Protein AF-A0A090WJ23-F1 (afdb_monomer_lite)

Foldseek 3Di:
DDDDDDDDDDAPDFEPPQQDADPDRRDYDPQVVVLVVQVVCVVVVNHDDDCVCSCVVVVVVVVVVLCLALDCPHPPHDPPDDSDSGRPHDDDDDDPDDDD

Secondary structure (DSSP, 8-state):
------------PPPS-TTS--SSTT---HHHHHHHHHHHHHHTTS-----TTTTHHHHHHHHHHHHHHH-TTSTT--TTS-SS------PPPPP-PPP-

pLDDT: mean 75.63, std 14.15, range [46.44, 94.94]

Sequence (100 aa):
MQQLKRVSFDNTIKSKFIIKQQPESLCLSTIESVYTVLNLLKTGGLENCDTGKFLVPFEKMIEYQLDYMLNPDSKNYSKTASKEIAPKFQYKKKHKEAPF

Radius of gyration: 19.24 Å; chains: 1; bounding box: 45×36×52 Å

Organism: Nonlabens ulvanivorans (NCBI:txid906888)

InterPro domains:
  IPR005636 DTW [PF03942] (1-66)

Structure (mmCIF, N/CA/C/O backbone):
data_AF-A0A090WJ23-F1
#
_entry.id   AF-A0A090WJ23-F1
#
loop_
_atom_site.group_PDB
_atom_site.id
_atom_site.type_symbol
_atom_site.label_atom_id
_atom_site.label_alt_id
_atom_site.label_comp_id
_atom_site.label_asym_id
_atom_site.label_entity_id
_atom_site.label_seq_id
_atom_site.pdbx_PDB_ins_code
_atom_site.Cartn_x
_atom_site.Cartn_y
_atom_site.Cartn_z
_atom_site.occupancy
_atom_site.B_iso_or_equiv
_atom_site.auth_seq_id
_atom_site.auth_comp_id
_atom_site.auth_asym_id
_atom_site.auth_atom_id
_atom_site.pdbx_PDB_model_num
ATOM 1 N N . MET A 1 1 ? -12.449 22.136 26.917 1.00 51.28 1 MET A N 1
ATOM 2 C CA . MET A 1 1 ? -11.979 21.639 25.605 1.00 51.28 1 MET A CA 1
ATOM 3 C C . MET A 1 1 ? -12.485 20.213 25.440 1.00 51.28 1 MET A C 1
ATOM 5 O O . MET A 1 1 ? -12.190 19.399 26.303 1.00 51.28 1 MET A O 1
ATOM 9 N N . GLN A 1 2 ? -13.299 19.916 24.423 1.00 61.94 2 GLN A N 1
ATOM 10 C CA . GLN A 1 2 ? -13.717 18.535 24.143 1.00 61.94 2 GLN A CA 1
ATOM 11 C C . GLN A 1 2 ? -12.518 17.755 23.580 1.00 61.94 2 GLN A C 1
ATOM 13 O O . GLN A 1 2 ? -11.937 18.163 22.576 1.00 61.94 2 GLN A O 1
ATOM 18 N N . GLN A 1 3 ? -12.123 16.659 24.233 1.00 67.50 3 GLN A N 1
ATOM 19 C CA . GLN A 1 3 ? -11.111 15.739 23.706 1.00 67.50 3 GLN A CA 1
ATOM 20 C C . GLN A 1 3 ? -11.740 14.918 22.575 1.00 67.50 3 GLN A C 1
ATOM 22 O O . GLN A 1 3 ? -12.559 14.033 22.819 1.00 67.50 3 GLN A O 1
ATOM 27 N N . LEU A 1 4 ? -11.381 15.234 21.329 1.00 65.25 4 LEU A N 1
ATOM 28 C CA . LEU A 1 4 ? -11.724 14.406 20.174 1.00 65.25 4 LEU A CA 1
ATOM 29 C C . LEU A 1 4 ? -11.149 13.001 20.380 1.00 65.25 4 LEU A C 1
ATOM 31 O O . LEU A 1 4 ? -9.976 12.850 20.730 1.00 65.25 4 LEU A O 1
ATOM 35 N N . LYS A 1 5 ? -11.971 11.973 20.148 1.00 68.38 5 LYS A N 1
ATOM 36 C CA . LYS A 1 5 ? -11.508 10.583 20.161 1.00 68.38 5 LYS A CA 1
ATOM 37 C C . LYS A 1 5 ? -10.436 10.429 19.082 1.00 68.38 5 LYS A C 1
ATOM 39 O O . LYS A 1 5 ? -10.721 10.571 17.895 1.00 68.38 5 LYS A O 1
ATOM 44 N N . ARG A 1 6 ? -9.197 10.186 19.505 1.00 70.50 6 ARG A N 1
ATOM 45 C CA . ARG A 1 6 ? -8.059 9.969 18.612 1.00 70.50 6 ARG A CA 1
ATOM 46 C 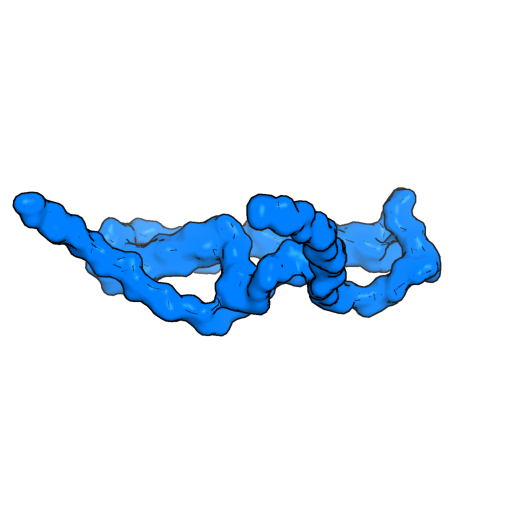C . ARG A 1 6 ? -7.955 8.484 18.300 1.00 70.50 6 ARG A C 1
ATOM 48 O O . ARG A 1 6 ? -8.028 7.658 19.203 1.00 70.50 6 ARG A O 1
ATOM 55 N N . VAL A 1 7 ? -7.750 8.168 17.028 1.00 66.81 7 VAL A N 1
ATOM 56 C CA . VAL A 1 7 ? -7.381 6.825 16.585 1.00 66.81 7 VAL A CA 1
ATOM 57 C C . VAL A 1 7 ? -5.897 6.867 16.238 1.00 66.81 7 VAL A C 1
ATOM 59 O O . VAL A 1 7 ? -5.470 7.668 15.409 1.00 66.81 7 VAL A O 1
ATOM 62 N N . SER A 1 8 ? -5.107 6.048 16.922 1.00 75.00 8 SER A N 1
ATOM 63 C CA . SER A 1 8 ? -3.699 5.797 16.620 1.00 75.00 8 SER A CA 1
ATOM 64 C C . SER A 1 8 ? -3.510 4.302 16.443 1.00 75.00 8 SER A C 1
ATOM 66 O O . SER A 1 8 ? -4.130 3.517 17.159 1.00 75.00 8 SER A O 1
ATOM 68 N N . PHE A 1 9 ? -2.664 3.915 15.503 1.00 72.62 9 PHE A N 1
ATOM 69 C CA . PHE A 1 9 ? -2.386 2.522 15.206 1.00 72.62 9 PHE A CA 1
ATOM 70 C C . PHE A 1 9 ? -0.923 2.382 14.814 1.00 72.62 9 PHE A C 1
ATOM 72 O O . PHE A 1 9 ? -0.381 3.234 14.107 1.00 72.62 9 PHE A O 1
ATOM 79 N N . ASP A 1 10 ? -0.310 1.298 15.271 1.00 72.00 10 ASP A N 1
ATOM 80 C CA . ASP A 1 10 ? 1.002 0.888 14.803 1.00 72.00 10 ASP A CA 1
ATOM 81 C C . ASP A 1 10 ? 0.824 0.104 13.507 1.00 72.00 10 ASP A C 1
ATOM 83 O O . ASP A 1 10 ? -0.001 -0.809 13.420 1.00 72.00 10 ASP A O 1
ATOM 87 N N . ASN A 1 11 ? 1.586 0.473 12.482 1.00 70.62 11 ASN A N 1
ATOM 88 C CA . ASN A 1 11 ? 1.569 -0.231 11.215 1.00 70.62 11 ASN A CA 1
ATOM 89 C C . ASN A 1 11 ? 2.842 -1.067 11.051 1.00 70.62 11 ASN A C 1
ATOM 91 O O . ASN A 1 11 ? 3.944 -0.529 10.989 1.00 70.62 11 ASN A O 1
ATOM 95 N N . THR A 1 12 ? 2.675 -2.381 10.925 1.00 76.88 12 THR A N 1
ATOM 96 C CA . THR A 1 12 ? 3.753 -3.325 10.592 1.00 76.88 12 THR A CA 1
ATOM 97 C C . THR A 1 12 ? 3.749 -3.723 9.112 1.00 76.88 12 THR A C 1
ATOM 99 O O . THR A 1 12 ? 4.613 -4.482 8.668 1.00 76.88 12 THR A O 1
ATOM 102 N N . ILE A 1 13 ? 2.787 -3.214 8.330 1.00 77.62 13 ILE A N 1
ATOM 103 C CA . ILE A 1 13 ? 2.638 -3.504 6.904 1.00 77.62 13 ILE A CA 1
ATOM 104 C C . ILE A 1 13 ? 3.719 -2.757 6.128 1.00 77.62 13 ILE A C 1
ATOM 106 O O . ILE A 1 13 ? 3.840 -1.533 6.213 1.00 77.62 13 ILE A O 1
ATOM 110 N N . LYS A 1 14 ? 4.467 -3.507 5.320 1.00 77.69 14 LYS A N 1
ATOM 111 C CA . LYS A 1 14 ? 5.422 -2.956 4.357 1.00 77.69 14 LYS A CA 1
ATOM 112 C C . LYS A 1 14 ? 4.701 -2.548 3.079 1.00 77.69 14 LYS A C 1
ATOM 114 O O . LYS A 1 14 ? 3.838 -3.284 2.598 1.00 77.69 14 LYS A O 1
ATOM 119 N N . SER A 1 15 ? 5.085 -1.404 2.517 1.00 78.94 15 SER A N 1
ATOM 120 C CA . SER A 1 15 ? 4.512 -0.931 1.255 1.00 78.94 15 SER A CA 1
ATOM 121 C C . SER A 1 15 ? 4.855 -1.871 0.096 1.00 78.94 15 SER A C 1
ATOM 123 O O . SER A 1 15 ? 5.996 -2.308 -0.059 1.00 78.94 15 SER A O 1
ATOM 125 N N . LYS A 1 16 ? 3.867 -2.132 -0.763 1.00 76.81 16 LYS A N 1
ATOM 126 C CA . LYS A 1 16 ? 4.016 -2.824 -2.050 1.00 76.81 16 LYS A CA 1
ATOM 127 C C . LYS A 1 16 ? 4.624 -1.919 -3.128 1.00 76.81 16 LYS A C 1
ATOM 129 O O . LYS A 1 16 ? 4.940 -2.389 -4.219 1.00 76.81 16 LYS A O 1
ATOM 134 N N . PHE A 1 17 ? 4.806 -0.624 -2.856 1.00 78.69 17 PHE A N 1
ATOM 135 C CA . PHE A 1 17 ? 5.287 0.356 -3.828 1.00 78.69 17 PHE A CA 1
ATOM 136 C C . PHE A 1 17 ? 6.813 0.312 -4.015 1.00 78.69 17 PHE A C 1
ATOM 138 O O . PHE A 1 17 ? 7.539 1.233 -3.652 1.00 78.69 17 PHE A O 1
ATOM 145 N N . ILE A 1 18 ? 7.303 -0.769 -4.624 1.00 71.31 18 ILE A N 1
ATOM 146 C CA . ILE A 1 18 ? 8.741 -1.056 -4.786 1.00 71.31 18 ILE A CA 1
ATOM 147 C C . ILE A 1 18 ? 9.427 -0.267 -5.915 1.00 71.31 18 ILE A C 1
ATOM 149 O O . ILE A 1 18 ? 10.653 -0.185 -5.973 1.00 71.31 18 ILE A O 1
ATOM 153 N N . ILE A 1 19 ? 8.647 0.335 -6.817 1.00 66.75 19 ILE A N 1
ATOM 154 C CA . ILE A 1 19 ? 9.147 1.032 -8.018 1.00 66.75 19 ILE A CA 1
ATOM 155 C C . ILE A 1 19 ? 9.729 2.413 -7.669 1.00 66.75 19 ILE A C 1
ATOM 157 O O . ILE A 1 19 ? 10.595 2.949 -8.375 1.00 66.75 19 ILE A O 1
ATOM 161 N N . LYS A 1 20 ? 9.264 3.011 -6.568 1.00 67.69 20 LYS A N 1
ATOM 162 C CA . LYS A 1 20 ? 9.696 4.325 -6.086 1.00 67.69 20 LYS A CA 1
ATOM 163 C C . LYS A 1 20 ? 10.392 4.183 -4.742 1.00 67.69 20 LYS A C 1
ATOM 165 O O . LYS A 1 20 ? 10.026 3.361 -3.913 1.00 67.69 20 LYS A O 1
ATOM 170 N N . GLN A 1 21 ? 11.380 5.040 -4.531 1.00 66.25 21 GLN A N 1
ATOM 171 C CA . GLN A 1 21 ? 12.053 5.157 -3.249 1.00 66.25 21 GLN A CA 1
ATOM 172 C C . GLN A 1 21 ? 11.066 5.605 -2.168 1.00 66.25 21 GLN A C 1
ATOM 174 O O . GLN A 1 21 ? 10.439 6.655 -2.310 1.00 66.25 21 GLN A O 1
ATOM 179 N N . GLN A 1 22 ? 10.962 4.815 -1.100 1.00 67.06 22 GLN A N 1
ATOM 180 C CA . GLN A 1 22 ? 10.240 5.176 0.119 1.00 67.06 22 GLN A CA 1
ATOM 181 C C . GLN A 1 22 ? 11.213 5.717 1.163 1.00 67.06 22 GLN A C 1
ATOM 183 O O . GLN A 1 22 ? 12.349 5.250 1.185 1.00 67.06 22 GLN A O 1
ATOM 188 N N . PRO A 1 23 ? 10.797 6.668 2.022 1.00 70.75 23 PRO A N 1
ATOM 189 C CA . PRO A 1 23 ? 11.634 7.216 3.083 1.00 70.75 23 PRO A CA 1
ATOM 190 C C . PRO A 1 23 ? 11.946 6.207 4.197 1.00 70.75 23 PRO A C 1
ATOM 192 O O . PRO A 1 23 ? 12.977 6.354 4.847 1.00 70.75 23 PRO A O 1
ATOM 195 N N . GLU A 1 24 ? 11.108 5.190 4.390 1.00 70.56 24 GLU A N 1
ATOM 196 C CA . GLU A 1 24 ? 11.312 4.084 5.328 1.00 70.56 24 GLU A CA 1
ATOM 197 C C . GLU A 1 24 ? 10.451 2.887 4.873 1.00 70.56 24 GLU A C 1
ATOM 199 O O . GLU A 1 24 ? 9.502 3.063 4.106 1.00 70.56 24 GLU A O 1
ATOM 204 N N . SER A 1 25 ? 10.789 1.666 5.292 1.00 66.00 25 SER A N 1
ATOM 205 C CA . SER A 1 25 ? 10.141 0.432 4.825 1.00 66.00 25 SER A CA 1
ATOM 206 C C . SER A 1 25 ? 8.670 0.275 5.243 1.00 66.00 25 SER A C 1
ATOM 208 O O . SER A 1 25 ? 7.905 -0.397 4.547 1.00 66.00 25 SER A O 1
ATOM 210 N N . LEU A 1 26 ? 8.266 0.917 6.341 1.00 69.94 26 LEU A N 1
ATOM 211 C CA . LEU A 1 26 ? 6.896 0.964 6.861 1.00 69.94 26 LEU A CA 1
ATOM 212 C C . LEU A 1 26 ? 6.122 2.185 6.347 1.00 69.94 26 LEU A C 1
ATOM 214 O O . LEU A 1 26 ? 4.956 2.380 6.702 1.00 69.94 26 LEU A O 1
ATOM 218 N N . CYS A 1 27 ? 6.745 3.017 5.505 1.00 72.19 27 CYS A N 1
ATOM 219 C CA . CYS A 1 27 ? 6.072 4.148 4.889 1.00 72.19 27 CYS A CA 1
ATOM 220 C C . CYS A 1 27 ? 5.140 3.635 3.787 1.00 72.19 27 CYS A C 1
ATOM 222 O O . CYS A 1 27 ? 5.567 3.304 2.680 1.00 72.19 27 CYS A O 1
ATOM 224 N N . LEU A 1 28 ? 3.858 3.523 4.126 1.00 81.50 28 LEU A N 1
ATOM 225 C CA . LEU A 1 28 ? 2.807 3.200 3.174 1.00 81.50 28 LEU A CA 1
ATOM 226 C C . LEU A 1 28 ? 2.661 4.324 2.151 1.00 81.50 28 LEU A C 1
ATOM 228 O O . LEU A 1 28 ? 2.718 5.510 2.482 1.00 81.50 28 LEU A O 1
ATOM 232 N N . SER A 1 29 ? 2.371 3.952 0.908 1.00 84.31 29 SER A N 1
ATOM 233 C CA . SER A 1 29 ? 1.890 4.924 -0.067 1.00 84.31 29 SER A CA 1
ATOM 234 C C . SER A 1 29 ? 0.567 5.544 0.403 1.00 84.31 29 SER A C 1
ATOM 236 O O . SER A 1 29 ? -0.145 4.994 1.253 1.00 84.31 29 SER A O 1
ATOM 238 N N . THR A 1 30 ? 0.194 6.690 -0.171 1.00 87.25 30 THR A N 1
ATOM 239 C CA . THR A 1 30 ? -1.079 7.356 0.150 1.00 87.25 30 THR A CA 1
ATOM 240 C C . THR A 1 30 ? -2.270 6.406 0.002 1.00 87.25 30 THR A C 1
ATOM 242 O O . THR A 1 30 ? -3.140 6.385 0.868 1.00 87.25 30 THR A O 1
ATOM 245 N N . ILE A 1 31 ? -2.292 5.569 -1.041 1.00 90.88 31 ILE A N 1
ATOM 246 C CA . ILE A 1 31 ? -3.400 4.637 -1.277 1.00 90.88 31 ILE A CA 1
ATOM 247 C C . ILE A 1 31 ? -3.442 3.495 -0.252 1.00 90.88 31 ILE A C 1
ATOM 249 O O . ILE A 1 31 ? -4.512 3.158 0.248 1.00 90.88 31 ILE A O 1
ATOM 253 N N . GLU A 1 32 ? -2.293 2.944 0.136 1.00 88.81 32 GLU A N 1
ATOM 254 C CA . GLU A 1 32 ? -2.215 1.909 1.177 1.00 88.81 32 GLU A CA 1
ATOM 255 C C . GLU A 1 32 ? -2.589 2.462 2.557 1.00 88.81 32 GLU A C 1
ATOM 257 O O . GLU A 1 32 ? -3.234 1.781 3.356 1.00 88.81 32 GLU A O 1
ATOM 262 N N . SER A 1 33 ? -2.236 3.722 2.820 1.00 89.50 33 SER A N 1
ATOM 263 C CA . SER A 1 33 ? -2.612 4.427 4.046 1.00 89.50 33 SER A CA 1
ATOM 264 C C . SER A 1 33 ? -4.131 4.602 4.128 1.00 89.50 33 SER A C 1
ATOM 266 O O . SER A 1 33 ? -4.733 4.277 5.149 1.00 89.50 33 SER A O 1
ATOM 268 N N . VAL A 1 34 ? -4.770 5.035 3.033 1.00 91.94 34 VAL A N 1
ATOM 269 C CA . VAL A 1 34 ? -6.237 5.146 2.940 1.00 91.94 34 VAL A CA 1
ATOM 270 C C . VAL A 1 34 ? -6.906 3.782 3.127 1.00 91.94 34 VAL A C 1
ATOM 272 O O . VAL A 1 34 ? -7.821 3.669 3.938 1.00 91.94 34 VAL A O 1
ATOM 275 N N . TYR A 1 35 ? -6.422 2.735 2.450 1.00 92.88 35 TYR A N 1
ATOM 276 C CA . TYR A 1 35 ? -6.927 1.366 2.620 1.00 92.88 35 TYR A CA 1
ATOM 277 C C . TYR A 1 35 ? -6.878 0.906 4.084 1.00 92.88 35 TYR A C 1
ATOM 279 O O . TYR A 1 35 ? -7.844 0.350 4.606 1.00 92.88 35 TYR A O 1
ATOM 287 N N . THR A 1 36 ? -5.759 1.170 4.761 1.00 90.56 36 THR A N 1
ATOM 288 C CA . THR A 1 36 ? -5.557 0.800 6.167 1.00 90.56 36 THR A CA 1
ATOM 289 C C . THR A 1 36 ? -6.547 1.528 7.072 1.00 90.56 36 THR A C 1
ATOM 291 O O . THR A 1 36 ? -7.227 0.893 7.875 1.00 90.56 36 THR A O 1
ATOM 294 N N . VAL A 1 37 ? -6.696 2.844 6.897 1.00 90.94 37 VAL A N 1
ATOM 295 C CA . VAL A 1 37 ? -7.644 3.654 7.675 1.00 90.94 37 VAL A CA 1
ATOM 296 C C . VAL A 1 37 ? -9.087 3.195 7.454 1.00 90.94 37 VAL A C 1
ATOM 2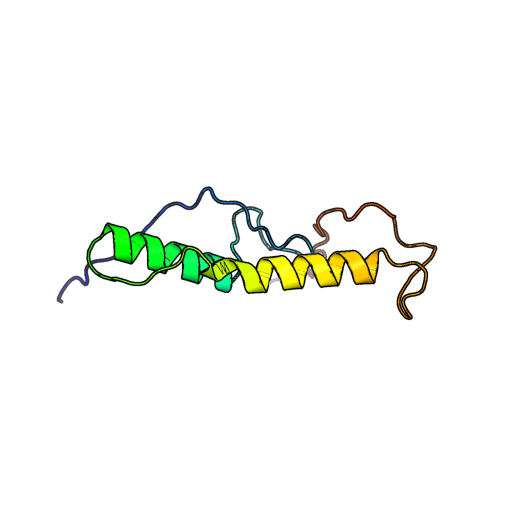98 O O . VAL A 1 37 ? -9.807 3.016 8.431 1.00 90.94 37 VAL A O 1
ATOM 301 N N . LEU A 1 38 ? -9.506 2.935 6.210 1.00 92.50 38 LEU A N 1
ATOM 302 C CA . LEU A 1 38 ? -10.861 2.450 5.912 1.00 92.50 38 LEU A CA 1
ATOM 303 C C . LEU A 1 38 ? -11.169 1.126 6.625 1.00 92.50 38 LEU A C 1
ATOM 305 O O . LEU A 1 38 ? -12.236 0.974 7.216 1.00 92.50 38 LEU A O 1
ATOM 309 N N . ASN A 1 39 ? -10.220 0.187 6.641 1.00 91.19 39 ASN A N 1
ATOM 310 C CA . ASN A 1 39 ? -10.397 -1.092 7.334 1.00 91.19 39 ASN A CA 1
ATOM 311 C C . ASN A 1 39 ? -10.419 -0.950 8.862 1.00 91.19 39 ASN A C 1
ATOM 313 O O . ASN A 1 39 ? -11.173 -1.659 9.534 1.00 91.19 39 ASN A O 1
ATOM 317 N N . LEU A 1 40 ? -9.640 -0.020 9.420 1.00 90.38 40 LEU A N 1
ATOM 318 C CA . LEU A 1 40 ? -9.690 0.299 10.847 1.00 90.38 40 LEU A CA 1
ATOM 319 C C . LEU A 1 40 ? -11.036 0.917 11.235 1.00 90.38 40 LEU A C 1
ATOM 321 O O . LEU A 1 40 ? -11.641 0.494 12.219 1.00 90.38 40 LEU A O 1
ATOM 325 N N . LEU A 1 41 ? -11.543 1.864 10.441 1.00 90.50 41 LEU A N 1
ATOM 326 C CA . LEU A 1 41 ? -12.858 2.469 10.664 1.00 90.50 41 LEU A CA 1
ATOM 327 C C . LEU A 1 41 ? -13.984 1.437 10.533 1.00 90.50 41 LEU A C 1
ATOM 329 O O . LEU A 1 41 ? -14.897 1.430 11.357 1.00 90.50 41 LEU A O 1
ATOM 333 N N . LYS A 1 42 ? -13.880 0.518 9.566 1.00 91.44 42 LYS A N 1
ATOM 334 C CA . LYS A 1 42 ? -14.821 -0.596 9.401 1.00 91.44 42 LYS A CA 1
ATOM 335 C C . LYS A 1 42 ? -14.826 -1.531 10.607 1.00 91.44 42 LYS A C 1
ATOM 337 O O . LYS A 1 42 ? -15.888 -1.873 11.116 1.00 91.44 42 LYS A O 1
ATOM 342 N N . THR A 1 43 ? -13.645 -1.886 11.113 1.00 88.75 43 THR A N 1
ATOM 343 C CA . THR A 1 43 ? -13.499 -2.703 12.332 1.00 88.75 43 THR A CA 1
ATOM 344 C C . THR A 1 43 ? -14.077 -1.991 13.558 1.00 88.75 43 THR A C 1
ATOM 346 O O . THR A 1 43 ? -14.685 -2.624 14.415 1.00 88.75 43 THR A O 1
ATOM 349 N N . GLY A 1 44 ? -13.940 -0.664 13.623 1.00 88.12 44 GLY A N 1
ATOM 350 C CA . GLY A 1 44 ? -14.536 0.176 14.663 1.00 88.12 44 GLY A CA 1
ATOM 351 C C . GLY A 1 44 ? -16.040 0.436 14.510 1.00 88.12 44 GLY A C 1
ATOM 352 O O . GLY A 1 44 ? -16.592 1.177 15.319 1.00 88.12 44 GLY A O 1
ATOM 353 N N . GLY A 1 45 ? -16.699 -0.117 13.484 1.00 89.50 45 GLY A N 1
ATOM 354 C CA . GLY A 1 45 ? -18.122 0.108 13.205 1.00 89.50 45 GLY A CA 1
ATOM 355 C C . GLY A 1 45 ? -18.465 1.533 12.752 1.00 89.50 45 GLY A C 1
ATOM 356 O O . GLY A 1 45 ? -19.631 1.915 12.780 1.00 89.50 45 GLY A O 1
ATOM 357 N N . LEU A 1 46 ? -17.461 2.326 12.361 1.00 90.38 46 LEU A N 1
ATOM 358 C CA . LEU A 1 46 ? -17.618 3.712 11.906 1.00 90.38 46 LEU A CA 1
ATOM 359 C C . LEU A 1 46 ? -17.767 3.830 10.385 1.00 90.38 46 LEU A C 1
ATOM 361 O O . LEU A 1 46 ? -18.170 4.882 9.904 1.00 90.38 46 LEU A O 1
ATOM 365 N N . GLU A 1 47 ? -17.440 2.773 9.642 1.00 90.88 47 GLU A N 1
ATOM 366 C CA . GLU A 1 47 ? -17.473 2.742 8.179 1.00 90.88 47 GLU A CA 1
ATOM 367 C C . GLU A 1 47 ? -18.034 1.400 7.681 1.00 90.88 47 GLU A C 1
ATOM 369 O O . GLU A 1 47 ? -17.819 0.362 8.307 1.00 90.88 47 GLU A O 1
ATOM 374 N N . ASN A 1 48 ? -18.734 1.394 6.542 1.00 92.88 48 ASN A N 1
ATOM 375 C CA . ASN A 1 48 ? -19.272 0.170 5.937 1.00 92.88 48 ASN A CA 1
ATOM 376 C C . ASN A 1 48 ? -19.045 0.146 4.421 1.00 92.88 48 ASN A C 1
ATOM 378 O O . ASN A 1 48 ? -19.985 0.161 3.627 1.00 92.88 48 ASN A O 1
ATOM 382 N N . CYS A 1 49 ? -17.777 0.111 4.019 1.00 89.62 49 CYS A N 1
ATOM 383 C CA . CYS A 1 49 ? -17.378 -0.031 2.624 1.00 89.62 49 CYS A CA 1
ATOM 384 C C . CYS A 1 49 ? -16.729 -1.399 2.354 1.00 89.62 49 CYS A C 1
ATOM 386 O O . CYS A 1 49 ? -16.122 -2.023 3.235 1.00 89.62 49 CYS A O 1
ATOM 388 N N . ASP A 1 50 ? -16.875 -1.899 1.126 1.00 94.19 50 ASP A N 1
ATOM 389 C CA . ASP A 1 50 ? -16.111 -3.051 0.649 1.00 94.19 50 ASP A CA 1
ATOM 390 C C . ASP A 1 50 ? -14.760 -2.582 0.103 1.00 94.19 50 ASP A C 1
ATOM 392 O O . ASP A 1 50 ? -14.679 -1.830 -0.867 1.00 94.19 50 ASP A O 1
ATOM 396 N N . THR A 1 51 ? -13.690 -3.034 0.744 1.00 94.69 51 THR A N 1
ATOM 397 C CA . THR A 1 51 ? -12.310 -2.696 0.403 1.00 94.69 51 THR A CA 1
ATOM 398 C C . THR A 1 51 ? -11.589 -3.854 -0.290 1.00 94.69 51 THR A C 1
ATOM 400 O O . THR A 1 51 ? -10.437 -3.691 -0.688 1.00 94.69 51 THR A O 1
ATOM 403 N N . GLY A 1 52 ? -12.243 -5.004 -0.512 1.00 93.19 52 GLY A N 1
ATOM 404 C CA . GLY A 1 52 ? -11.590 -6.229 -0.993 1.00 93.19 52 GLY A CA 1
ATOM 405 C C . GLY A 1 52 ? -10.883 -6.091 -2.346 1.00 93.19 52 GLY A C 1
ATOM 406 O O . GLY A 1 52 ? -9.910 -6.791 -2.611 1.00 93.19 52 GLY A O 1
ATOM 407 N N . LYS A 1 53 ? -11.327 -5.154 -3.193 1.00 94.94 53 LYS A N 1
ATOM 408 C CA . LYS A 1 53 ? -10.706 -4.849 -4.497 1.00 94.94 53 LYS A CA 1
ATOM 409 C C . LYS A 1 53 ? -10.012 -3.487 -4.550 1.00 94.94 53 LYS A C 1
ATOM 411 O O . LYS A 1 53 ? -9.550 -3.083 -5.613 1.00 94.94 53 LYS A O 1
ATOM 416 N N . PHE A 1 54 ? -9.927 -2.776 -3.428 1.00 94.88 54 PHE A N 1
ATOM 417 C CA . PHE A 1 54 ? -9.462 -1.388 -3.382 1.00 94.88 54 PHE A CA 1
ATOM 418 C C . PHE A 1 54 ? -8.028 -1.220 -3.907 1.00 94.88 54 PHE A C 1
ATOM 420 O O . PHE A 1 54 ? -7.735 -0.263 -4.618 1.00 94.88 54 PHE A O 1
ATOM 427 N N . LEU A 1 55 ? -7.144 -2.177 -3.609 1.00 93.88 55 LEU A N 1
ATOM 428 C CA . LEU A 1 55 ? -5.746 -2.140 -4.049 1.00 93.88 55 LEU A CA 1
ATOM 429 C C . LEU A 1 55 ? -5.513 -2.741 -5.444 1.00 93.88 55 LEU A C 1
ATOM 431 O O . LEU A 1 55 ? -4.427 -2.572 -5.992 1.00 93.88 55 LEU A O 1
ATOM 435 N N . VAL A 1 56 ? -6.514 -3.377 -6.064 1.00 94.62 56 VAL A N 1
ATOM 436 C CA . VAL A 1 56 ? -6.350 -4.057 -7.364 1.00 94.62 56 VAL A CA 1
ATOM 437 C C . VAL A 1 56 ? -5.868 -3.110 -8.474 1.00 94.62 56 VAL A C 1
ATOM 439 O O . VAL A 1 56 ? -4.942 -3.478 -9.197 1.00 94.62 56 VAL A O 1
ATOM 442 N N . PRO A 1 57 ? -6.415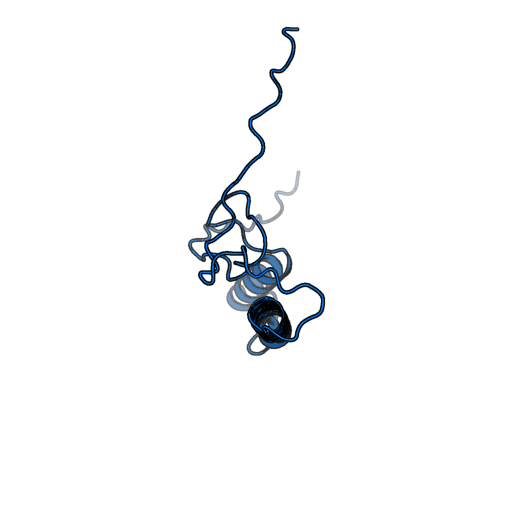 -1.886 -8.639 1.00 92.31 57 PRO A N 1
ATOM 443 C CA . PRO A 1 57 ? -5.910 -0.960 -9.654 1.00 92.31 57 PRO A CA 1
ATOM 444 C C . PRO A 1 57 ? -4.446 -0.566 -9.425 1.00 92.31 57 PRO A C 1
ATOM 446 O O . PRO A 1 57 ? -3.693 -0.395 -10.381 1.00 92.31 57 PRO A O 1
ATOM 449 N N . PHE A 1 58 ? -4.035 -0.444 -8.163 1.00 91.00 58 PHE A N 1
ATOM 450 C CA . PHE A 1 58 ? -2.668 -0.093 -7.793 1.00 91.00 58 PHE A CA 1
ATOM 451 C C . PHE A 1 58 ? -1.685 -1.226 -8.081 1.00 91.00 58 PHE A C 1
ATOM 453 O O . PHE A 1 58 ? -0.625 -0.983 -8.650 1.00 91.00 58 PHE A O 1
ATOM 460 N N . GLU A 1 59 ? -2.061 -2.463 -7.762 1.00 90.38 59 GLU A N 1
ATOM 461 C CA . GLU A 1 59 ? -1.271 -3.655 -8.081 1.00 90.38 59 GLU A CA 1
ATOM 462 C C . GLU A 1 59 ? -1.094 -3.815 -9.594 1.00 90.38 59 GLU A C 1
ATOM 464 O O . GLU A 1 59 ? 0.035 -3.970 -10.054 1.00 90.38 59 GLU A O 1
ATOM 469 N N . LYS A 1 60 ? -2.167 -3.648 -10.381 1.00 92.50 60 LYS A N 1
ATOM 470 C CA . LYS A 1 60 ? -2.091 -3.667 -11.853 1.00 92.50 60 LYS A CA 1
ATOM 471 C C . LYS A 1 60 ? -1.213 -2.558 -12.426 1.00 92.50 60 LYS A C 1
ATOM 473 O O . LYS A 1 60 ? -0.518 -2.759 -13.417 1.00 92.50 60 LYS A O 1
ATOM 478 N N . MET A 1 61 ? -1.245 -1.370 -11.823 1.00 90.38 61 MET A N 1
ATOM 479 C CA . MET A 1 61 ? -0.370 -0.272 -12.229 1.00 90.38 61 MET A CA 1
ATOM 480 C C . MET A 1 61 ? 1.104 -0.612 -11.969 1.00 90.38 61 MET A C 1
ATOM 482 O O . MET A 1 61 ? 1.945 -0.319 -12.816 1.00 90.38 61 MET A O 1
ATOM 486 N N . ILE A 1 62 ? 1.419 -1.220 -10.820 1.00 86.75 62 ILE A N 1
ATOM 487 C CA . ILE A 1 62 ? 2.776 -1.681 -10.500 1.00 86.75 62 ILE A CA 1
ATOM 488 C C . ILE A 1 62 ? 3.206 -2.753 -11.501 1.00 86.75 62 ILE A C 1
ATOM 490 O O . ILE A 1 62 ? 4.256 -2.598 -12.112 1.00 86.75 62 ILE A O 1
ATOM 494 N N . GLU A 1 63 ? 2.387 -3.784 -11.713 1.00 89.12 63 GLU A N 1
ATOM 495 C CA . GLU A 1 63 ? 2.633 -4.862 -12.680 1.00 89.12 63 GLU A CA 1
ATOM 496 C C . GLU A 1 63 ? 2.972 -4.301 -14.067 1.00 89.12 63 GLU A C 1
ATOM 498 O O . GLU A 1 63 ? 4.057 -4.548 -14.586 1.00 89.12 63 GLU A O 1
ATOM 503 N N . TYR A 1 64 ? 2.124 -3.417 -14.600 1.00 89.50 64 TYR A N 1
ATOM 504 C CA . TYR A 1 64 ? 2.359 -2.774 -15.893 1.00 89.50 64 TYR A CA 1
ATOM 505 C C . TYR A 1 64 ? 3.682 -1.994 -15.948 1.00 89.50 64 TYR A C 1
ATOM 507 O O . TYR A 1 64 ? 4.392 -2.013 -16.954 1.00 89.50 64 TYR A O 1
ATOM 515 N N . GLN A 1 65 ? 4.031 -1.280 -14.875 1.00 86.12 65 GLN A N 1
ATOM 516 C CA . GLN A 1 65 ? 5.286 -0.533 -14.811 1.00 86.12 65 GLN A CA 1
ATOM 517 C C . GLN A 1 65 ? 6.507 -1.461 -14.754 1.00 86.12 65 GLN A C 1
ATOM 519 O O . GLN A 1 65 ? 7.517 -1.148 -15.386 1.00 86.12 65 GLN A O 1
ATOM 524 N N . LEU A 1 66 ? 6.423 -2.585 -14.034 1.00 83.25 66 LEU A N 1
ATOM 525 C CA . LEU A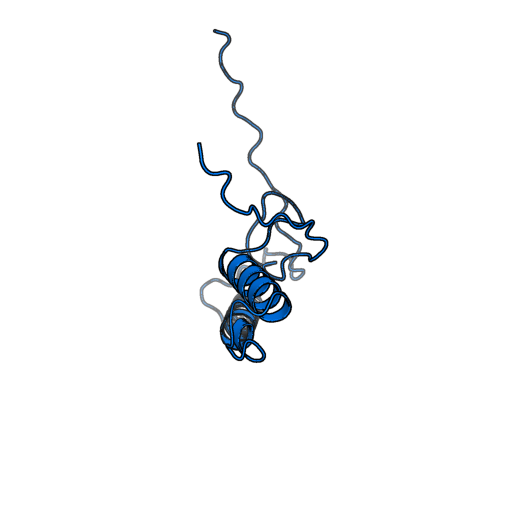 1 66 ? 7.484 -3.596 -13.988 1.00 83.25 66 LEU A CA 1
ATOM 526 C C . LEU A 1 66 ? 7.674 -4.236 -15.367 1.00 83.25 66 LEU A C 1
ATOM 528 O O . LEU A 1 66 ? 8.799 -4.275 -15.866 1.00 83.25 66 LEU A O 1
ATOM 532 N N . ASP A 1 67 ? 6.579 -4.640 -16.011 1.00 86.06 67 ASP A N 1
ATOM 533 C CA . ASP A 1 67 ? 6.590 -5.225 -17.352 1.00 86.06 67 ASP A CA 1
ATOM 534 C C . ASP A 1 67 ? 7.210 -4.267 -18.367 1.00 86.06 67 ASP A C 1
ATOM 536 O O . ASP A 1 67 ? 8.108 -4.642 -19.121 1.00 86.06 67 ASP A O 1
ATOM 540 N N . TYR A 1 68 ? 6.797 -2.997 -18.350 1.00 84.25 68 TYR A N 1
ATOM 541 C CA . TYR A 1 68 ? 7.350 -1.980 -19.240 1.00 84.25 68 TYR A CA 1
ATOM 542 C C . TYR A 1 68 ? 8.854 -1.758 -19.011 1.00 84.25 68 TYR A C 1
ATOM 544 O O . TYR A 1 68 ? 9.595 -1.577 -19.973 1.00 84.25 68 TYR A O 1
ATOM 552 N N . MET A 1 69 ? 9.321 -1.776 -17.756 1.00 78.88 69 MET A N 1
ATOM 553 C CA . MET A 1 69 ? 10.740 -1.596 -17.420 1.00 78.88 69 MET A CA 1
ATOM 554 C C . MET A 1 69 ? 11.615 -2.784 -17.837 1.00 78.88 69 MET A C 1
ATOM 556 O O . MET A 1 69 ? 12.770 -2.582 -18.213 1.00 78.88 69 MET A O 1
ATOM 560 N N . LEU A 1 70 ? 11.088 -4.008 -17.752 1.00 78.00 70 LEU A N 1
ATOM 561 C CA . LEU A 1 70 ? 11.810 -5.232 -18.107 1.00 78.00 70 LEU A CA 1
ATOM 562 C C . LEU A 1 70 ? 11.738 -5.554 -19.602 1.00 78.00 70 LEU A C 1
ATOM 564 O O . LEU A 1 70 ? 12.577 -6.310 -20.094 1.00 78.00 70 LEU A O 1
ATOM 568 N N . ASN A 1 71 ? 10.769 -4.982 -20.322 1.00 82.25 71 ASN A N 1
ATOM 569 C CA . ASN A 1 71 ? 10.586 -5.223 -21.744 1.00 82.25 71 ASN A CA 1
ATOM 570 C C . ASN A 1 71 ? 11.759 -4.636 -22.567 1.00 82.25 71 ASN A C 1
ATOM 572 O O . ASN A 1 71 ? 11.912 -3.405 -22.609 1.00 82.25 71 ASN A O 1
ATOM 576 N N . PRO A 1 72 ? 12.558 -5.485 -23.251 1.00 75.75 72 PRO A N 1
ATOM 577 C CA . PRO A 1 72 ? 13.707 -5.065 -24.053 1.00 75.75 72 PRO A CA 1
ATOM 578 C C . PRO A 1 72 ? 13.338 -4.218 -25.277 1.00 75.75 72 PRO A C 1
ATOM 580 O O . PRO A 1 72 ? 14.180 -3.467 -25.766 1.00 75.75 72 PRO A O 1
ATOM 583 N N . ASP A 1 73 ? 12.086 -4.298 -25.731 1.00 79.06 73 ASP A N 1
ATOM 584 C CA . ASP A 1 73 ? 11.561 -3.545 -26.872 1.00 79.06 73 ASP A CA 1
ATOM 585 C C . ASP A 1 73 ? 10.941 -2.198 -26.454 1.00 79.06 73 ASP A C 1
ATOM 587 O O . ASP A 1 73 ? 10.466 -1.424 -27.291 1.00 79.06 73 ASP A O 1
ATOM 591 N N . SER A 1 74 ? 10.927 -1.879 -25.153 1.00 77.69 74 SER A N 1
ATOM 592 C CA . SER A 1 74 ? 10.432 -0.587 -24.680 1.00 77.69 74 SER A CA 1
ATOM 593 C C . SER A 1 74 ? 11.398 0.542 -25.059 1.00 77.69 74 SER A C 1
ATOM 595 O O . SER A 1 74 ? 12.619 0.421 -24.963 1.00 77.69 74 SER A O 1
ATOM 597 N N . LYS A 1 75 ? 10.857 1.708 -25.440 1.00 70.12 75 LYS A N 1
ATOM 598 C CA . LYS A 1 75 ? 11.660 2.878 -25.863 1.00 70.12 75 LYS A CA 1
ATOM 599 C C . LYS A 1 75 ? 12.637 3.386 -24.793 1.00 70.12 75 LYS A C 1
ATOM 601 O O . LYS A 1 75 ? 13.566 4.114 -25.118 1.00 70.12 75 LYS A O 1
ATOM 606 N N . ASN A 1 76 ? 12.400 3.030 -23.529 1.00 67.31 76 ASN A N 1
ATOM 607 C CA . ASN A 1 76 ? 13.209 3.435 -22.379 1.00 67.31 76 ASN A CA 1
ATOM 608 C C . ASN A 1 76 ? 14.057 2.279 -21.817 1.00 67.31 76 ASN A C 1
ATOM 610 O O . ASN A 1 76 ? 14.622 2.420 -20.731 1.00 67.31 76 ASN A O 1
ATOM 614 N N . TYR A 1 77 ? 14.144 1.146 -22.522 1.00 65.62 77 TYR A N 1
ATOM 615 C CA . TYR A 1 77 ? 14.973 0.023 -22.108 1.00 65.62 77 TYR A CA 1
ATOM 616 C C . TYR A 1 77 ? 16.454 0.401 -22.172 1.00 65.62 77 TYR A C 1
ATOM 618 O O . TYR A 1 77 ? 17.002 0.693 -23.237 1.00 65.62 77 TYR A O 1
ATOM 626 N N . SER A 1 78 ? 17.127 0.376 -21.023 1.00 61.62 78 SER A N 1
ATOM 627 C CA . SER A 1 78 ? 18.576 0.537 -20.966 1.00 61.62 78 SER A CA 1
ATOM 628 C C . SER A 1 78 ? 19.242 -0.827 -20.829 1.00 61.62 78 SER A C 1
ATOM 630 O O . SER A 1 78 ? 19.090 -1.488 -19.805 1.00 61.62 78 SER A O 1
ATOM 632 N N . LYS A 1 79 ? 20.059 -1.219 -21.817 1.00 61.00 79 LYS A N 1
ATOM 633 C CA . LYS A 1 79 ? 20.884 -2.446 -21.763 1.00 61.00 79 LYS A CA 1
ATOM 634 C C . LYS A 1 79 ? 21.871 -2.462 -20.585 1.00 61.00 79 LYS A C 1
ATOM 636 O O . LYS A 1 79 ? 22.361 -3.527 -20.226 1.00 61.00 79 LYS A O 1
ATOM 641 N N . THR A 1 80 ? 22.181 -1.296 -20.012 1.00 59.69 80 THR A N 1
ATOM 642 C CA . THR A 1 80 ? 23.069 -1.142 -18.848 1.00 59.69 80 THR A CA 1
ATOM 643 C C . THR A 1 80 ? 22.321 -1.121 -17.515 1.00 59.69 80 THR A C 1
ATOM 645 O O . THR A 1 80 ? 22.964 -1.122 -16.467 1.00 59.69 80 THR A O 1
ATOM 648 N N . ALA A 1 81 ? 20.982 -1.096 -17.522 1.00 61.59 81 ALA A N 1
ATOM 649 C CA . ALA A 1 81 ? 20.203 -1.217 -16.298 1.00 61.59 81 ALA A CA 1
ATOM 650 C C . ALA A 1 81 ? 20.232 -2.671 -15.808 1.00 61.59 81 ALA A C 1
ATOM 652 O O . ALA A 1 81 ? 20.024 -3.611 -16.576 1.00 61.59 81 ALA A O 1
ATOM 653 N N . SER A 1 82 ? 20.506 -2.857 -14.517 1.00 58.16 82 SER A N 1
ATOM 654 C CA . SER A 1 82 ? 20.431 -4.153 -13.848 1.00 58.16 82 SER A CA 1
ATOM 655 C C . SER A 1 82 ? 19.052 -4.787 -14.067 1.00 58.16 82 SER A C 1
ATOM 657 O O . SER A 1 82 ? 18.030 -4.139 -13.856 1.00 58.16 82 SER A O 1
ATOM 659 N N . LYS A 1 83 ? 19.023 -6.067 -14.469 1.00 56.91 83 LYS A N 1
ATOM 660 C CA . LYS A 1 83 ? 17.777 -6.846 -14.636 1.00 56.91 83 LYS A CA 1
ATOM 661 C C . LYS A 1 83 ? 17.023 -7.043 -13.316 1.00 56.91 83 LYS A C 1
ATOM 663 O O . LYS A 1 83 ? 15.832 -7.334 -13.325 1.00 56.91 83 LYS A O 1
ATOM 668 N N . GLU A 1 84 ? 17.714 -6.889 -12.190 1.00 58.59 84 GLU A N 1
ATOM 669 C CA . GLU A 1 84 ? 17.122 -6.957 -10.861 1.00 58.59 84 GLU A CA 1
ATOM 670 C C . GLU A 1 84 ? 16.532 -5.605 -10.459 1.00 58.59 84 GLU A C 1
ATOM 672 O O . GLU A 1 84 ? 17.232 -4.594 -10.340 1.00 58.59 84 GLU A O 1
ATOM 677 N N . ILE A 1 85 ? 15.223 -5.607 -10.211 1.00 58.91 85 ILE A N 1
ATOM 678 C CA . ILE A 1 85 ? 14.490 -4.470 -9.660 1.00 58.91 85 ILE A CA 1
ATOM 679 C C . ILE A 1 85 ? 14.783 -4.429 -8.159 1.00 58.91 85 ILE A C 1
ATOM 681 O O . ILE A 1 85 ? 14.012 -4.903 -7.330 1.00 58.91 85 ILE A O 1
ATOM 685 N N . ALA A 1 86 ? 15.957 -3.906 -7.811 1.00 57.78 86 ALA A N 1
ATOM 686 C CA . ALA A 1 86 ? 16.315 -3.660 -6.424 1.00 57.78 86 ALA A CA 1
ATOM 687 C C . ALA A 1 86 ? 15.492 -2.475 -5.882 1.00 57.78 86 ALA A C 1
ATOM 689 O O . ALA A 1 86 ? 15.297 -1.484 -6.601 1.00 57.78 86 ALA A O 1
ATOM 690 N N . PRO A 1 87 ? 15.033 -2.521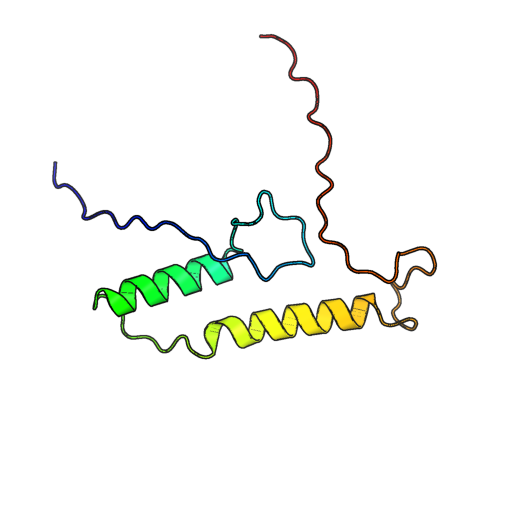 -4.619 1.00 57.09 87 PRO A N 1
ATOM 691 C CA . PRO A 1 87 ? 14.371 -1.375 -4.019 1.00 57.09 87 PRO A CA 1
ATOM 692 C 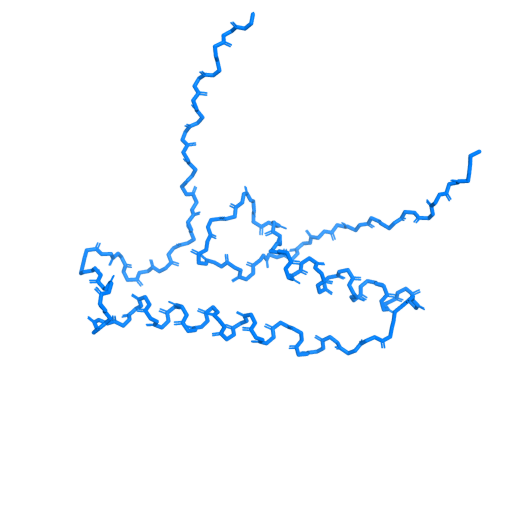C . PRO A 1 87 ? 15.309 -0.162 -4.045 1.00 57.09 87 PRO A C 1
ATOM 694 O O . PRO A 1 87 ? 16.497 -0.244 -3.714 1.00 57.09 87 PRO A O 1
ATOM 697 N N . LYS A 1 88 ? 14.787 0.987 -4.479 1.00 58.62 88 LYS A N 1
ATOM 698 C CA . LYS A 1 88 ? 15.586 2.208 -4.624 1.00 58.62 88 LYS A CA 1
ATOM 699 C C . LYS A 1 88 ? 15.817 2.845 -3.256 1.00 58.62 88 LYS A C 1
ATOM 701 O O . LYS A 1 88 ? 15.029 3.673 -2.828 1.00 58.62 88 LYS A O 1
ATOM 706 N N . PHE A 1 89 ? 16.911 2.487 -2.589 1.00 54.69 89 PHE A N 1
ATOM 707 C CA . PHE A 1 89 ? 17.304 3.054 -1.288 1.00 54.69 89 PHE A CA 1
ATOM 708 C C . PHE A 1 89 ? 18.239 4.279 -1.385 1.00 54.69 89 PHE A C 1
ATOM 710 O O . PHE A 1 89 ? 18.772 4.734 -0.374 1.00 54.69 89 PHE A O 1
ATOM 717 N N . GLN A 1 90 ? 18.505 4.816 -2.581 1.00 54.00 90 GLN A N 1
ATOM 718 C CA . GLN A 1 90 ? 19.520 5.863 -2.752 1.00 54.00 90 GLN A CA 1
ATOM 719 C C . GLN A 1 90 ? 18.994 7.256 -2.399 1.00 54.00 90 GLN A C 1
ATOM 721 O O . GLN A 1 90 ? 18.490 7.985 -3.246 1.00 54.00 90 GLN A O 1
ATOM 726 N N . TYR A 1 91 ? 19.115 7.664 -1.138 1.00 53.53 91 TYR A N 1
ATOM 727 C CA . TYR A 1 91 ? 18.898 9.064 -0.761 1.00 53.53 91 TYR A CA 1
ATOM 728 C C . TYR A 1 91 ? 20.085 9.905 -1.223 1.00 53.53 91 TYR A C 1
ATOM 730 O O . TYR A 1 91 ? 21.241 9.504 -1.065 1.00 53.53 91 TYR A O 1
ATOM 738 N N . LYS A 1 92 ? 19.815 11.108 -1.744 1.00 52.12 92 LYS A N 1
ATOM 739 C CA . LYS A 1 92 ? 20.869 12.117 -1.890 1.00 52.12 92 LYS A CA 1
ATOM 740 C C . LYS A 1 92 ? 21.461 12.376 -0.502 1.00 52.12 92 LYS A C 1
ATOM 742 O O . LYS A 1 92 ? 20.717 12.639 0.442 1.00 52.12 92 LYS A O 1
ATOM 747 N N . LYS A 1 93 ? 22.790 12.286 -0.370 1.00 53.81 93 LYS A N 1
ATOM 748 C CA . LYS A 1 93 ? 23.496 12.688 0.857 1.00 53.81 93 LYS A CA 1
ATOM 749 C C . LYS A 1 93 ? 23.052 14.109 1.218 1.00 53.81 93 LYS A C 1
ATOM 751 O O . LYS A 1 93 ? 23.022 14.965 0.334 1.00 53.81 93 LYS A O 1
ATOM 756 N N . LYS A 1 94 ? 22.678 14.334 2.485 1.00 49.75 94 LYS A N 1
ATOM 757 C CA . LYS A 1 94 ? 22.257 15.651 2.982 1.00 49.75 94 LYS A CA 1
ATOM 758 C C . LYS A 1 94 ? 23.274 16.712 2.545 1.00 49.75 94 LYS A C 1
ATOM 760 O O . LYS A 1 94 ? 24.475 16.533 2.754 1.00 49.75 94 LYS A O 1
ATOM 765 N N . HIS A 1 95 ? 22.793 17.801 1.948 1.00 57.75 95 HIS A N 1
ATOM 766 C CA . HIS A 1 95 ? 23.588 19.021 1.845 1.00 57.75 95 HIS A CA 1
ATOM 767 C C . HIS A 1 95 ? 23.955 19.441 3.275 1.00 57.75 95 HIS A C 1
ATOM 769 O O . HIS A 1 95 ? 23.094 19.402 4.153 1.00 57.75 95 HIS A O 1
ATOM 775 N N . LYS A 1 96 ? 25.232 19.760 3.526 1.00 51.59 96 LYS A N 1
ATOM 776 C CA . LYS A 1 96 ? 25.671 20.292 4.822 1.00 51.59 96 LYS A CA 1
ATOM 777 C C . LYS A 1 96 ? 24.855 21.555 5.101 1.00 51.59 96 LYS A C 1
ATOM 779 O O . LYS A 1 96 ? 24.981 22.523 4.356 1.00 51.59 96 LYS A O 1
ATOM 784 N N . GLU A 1 97 ? 24.005 21.516 6.120 1.00 58.06 97 GLU A N 1
ATOM 785 C CA . GLU A 1 97 ? 23.371 22.717 6.659 1.00 58.06 97 GLU A CA 1
ATOM 786 C C . GLU A 1 97 ? 24.496 23.655 7.119 1.00 58.06 97 GLU A C 1
ATOM 788 O O . GLU A 1 97 ? 25.427 23.228 7.808 1.00 58.06 97 GLU A O 1
ATOM 793 N N . ALA A 1 98 ? 24.470 24.902 6.645 1.00 46.44 98 ALA A N 1
ATOM 794 C CA . ALA A 1 98 ? 25.378 25.927 7.135 1.00 46.44 98 ALA A CA 1
ATOM 795 C C . ALA A 1 98 ? 25.048 26.193 8.616 1.00 46.44 98 ALA A C 1
ATOM 797 O O . ALA A 1 98 ? 23.863 26.225 8.957 1.00 46.44 98 ALA A O 1
ATOM 798 N N . PRO A 1 99 ? 26.054 26.344 9.493 1.00 59.09 99 PRO A N 1
ATOM 799 C CA . PRO A 1 99 ? 25.804 26.639 10.896 1.00 59.09 99 PRO A CA 1
ATOM 800 C C . PRO A 1 99 ? 25.081 27.987 11.022 1.00 59.09 99 PRO A C 1
ATOM 802 O O . PRO A 1 99 ? 25.473 28.957 10.369 1.00 59.09 99 PRO A O 1
ATOM 805 N N . PHE A 1 100 ? 24.019 28.000 11.830 1.00 53.50 100 PHE A N 1
ATOM 806 C CA . PHE A 1 100 ? 23.392 29.217 12.346 1.00 53.50 100 PHE A CA 1
ATOM 807 C C . PHE A 1 100 ? 24.261 29.835 13.441 1.00 53.50 100 PHE A C 1
ATOM 809 O O . PHE A 1 100 ? 24.867 29.051 14.211 1.00 53.50 100 PHE A O 1
#